Protein AF-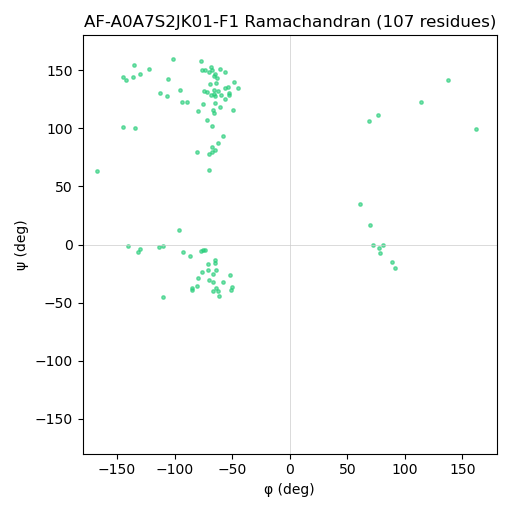A0A7S2JK01-F1 (afdb_monomer)

Secondary structure (DSSP, 8-state):
-------------------------PPPTT-EE-TTT--EE-TT-SB-TTT--BSTT-PBTTPPTT-EE-TTT--EE-TT-SB-TTT-PBPPGGGS-HHHHHHHHHS--

Structure (mmCIF, N/CA/C/O backbone):
data_AF-A0A7S2JK01-F1
#
_entry.id   AF-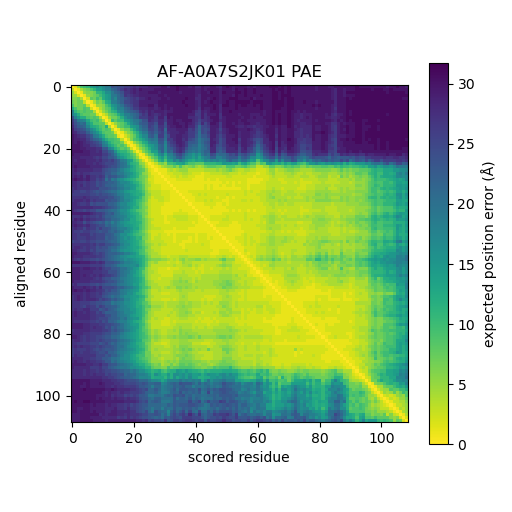A0A7S2JK01-F1
#
loop_
_atom_site.group_PDB
_atom_site.id
_atom_site.type_symbol
_atom_site.label_atom_id
_atom_site.label_alt_id
_atom_site.label_comp_id
_atom_site.label_asym_id
_atom_site.label_entity_id
_atom_site.label_seq_id
_atom_site.pdbx_PDB_ins_code
_atom_site.Cartn_x
_atom_site.Cartn_y
_atom_site.Cartn_z
_atom_site.occupancy
_atom_site.B_iso_or_equiv
_atom_site.auth_seq_id
_atom_site.auth_comp_id
_atom_site.auth_asym_id
_atom_site.auth_atom_id
_atom_site.pdbx_PDB_model_num
ATOM 1 N N . MET A 1 1 ? 57.513 -38.068 35.128 1.00 46.91 1 MET A N 1
ATOM 2 C CA . MET A 1 1 ? 57.025 -39.213 34.328 1.00 46.91 1 MET A CA 1
ATOM 3 C C . MET A 1 1 ? 55.520 -38.998 34.206 1.00 46.91 1 MET A C 1
ATOM 5 O O . MET A 1 1 ? 54.838 -39.140 35.204 1.00 46.91 1 MET A O 1
ATOM 9 N N . GLY A 1 2 ? 55.023 -38.282 33.190 1.00 46.00 2 GLY A N 1
ATOM 10 C CA . GLY A 1 2 ? 54.826 -38.785 31.819 1.00 46.00 2 GLY A CA 1
ATOM 11 C C . GLY A 1 2 ? 53.693 -39.817 31.871 1.00 46.00 2 GLY A C 1
ATOM 12 O O . GLY A 1 2 ? 53.896 -40.848 32.489 1.00 46.00 2 GLY A O 1
ATOM 13 N N . GLY A 1 3 ? 52.463 -39.585 31.414 1.00 47.34 3 GLY A N 1
ATOM 14 C CA . GLY A 1 3 ? 52.014 -38.964 30.168 1.00 47.34 3 GLY A CA 1
ATOM 15 C C . GLY A 1 3 ? 51.296 -40.055 29.352 1.00 47.34 3 GLY A C 1
ATOM 16 O O . GLY A 1 3 ? 51.896 -41.093 29.102 1.00 47.34 3 GLY A O 1
ATOM 17 N N . GLY A 1 4 ? 50.029 -39.840 28.975 1.00 49.31 4 GLY A N 1
ATOM 18 C CA . GLY A 1 4 ? 49.187 -40.764 28.181 1.00 49.31 4 GLY A CA 1
ATOM 19 C C . GLY A 1 4 ? 47.761 -40.839 28.752 1.00 49.31 4 GLY A C 1
ATOM 20 O O . GLY A 1 4 ? 47.609 -40.771 29.963 1.00 49.31 4 GLY A O 1
ATOM 21 N N . MET A 1 5 ? 46.656 -40.912 28.007 1.00 54.12 5 MET A N 1
ATOM 22 C CA . MET A 1 5 ? 46.349 -41.124 26.584 1.00 54.12 5 MET A CA 1
ATOM 23 C C . MET A 1 5 ? 45.102 -40.252 26.261 1.00 54.12 5 MET A C 1
ATOM 25 O O . MET A 1 5 ? 44.308 -39.982 27.153 1.00 54.12 5 MET A O 1
ATOM 29 N N . GLY A 1 6 ? 44.933 -39.632 25.089 1.00 49.78 6 GLY A N 1
ATOM 30 C CA . GLY A 1 6 ? 44.459 -40.279 23.860 1.00 49.78 6 GLY A CA 1
ATOM 31 C C . GLY A 1 6 ? 42.937 -40.517 23.885 1.00 49.78 6 GLY A C 1
ATOM 32 O O . GLY A 1 6 ? 42.478 -41.367 24.636 1.00 49.78 6 GLY A O 1
ATOM 33 N N . GLY A 1 7 ? 42.161 -39.816 23.047 1.00 50.38 7 GLY A N 1
ATOM 34 C CA . GLY A 1 7 ? 40.743 -40.144 22.828 1.00 50.38 7 GLY A CA 1
ATOM 35 C C . GLY A 1 7 ? 39.925 -39.013 22.207 1.00 50.38 7 GLY A C 1
ATOM 36 O O . GLY A 1 7 ? 39.507 -38.094 22.901 1.00 50.38 7 GLY A O 1
ATOM 37 N N . GLY A 1 8 ? 39.705 -39.078 20.892 1.00 51.06 8 GLY A N 1
ATOM 38 C CA . GLY A 1 8 ? 38.855 -38.139 20.166 1.00 51.06 8 GLY A CA 1
ATOM 39 C C . GLY A 1 8 ? 37.363 -38.349 20.428 1.00 51.06 8 GLY A C 1
ATOM 40 O O . GLY A 1 8 ? 36.901 -39.472 20.606 1.00 51.06 8 GLY A O 1
ATOM 41 N N . ALA A 1 9 ? 36.608 -37.256 20.353 1.00 58.75 9 ALA A N 1
ATOM 42 C CA . ALA A 1 9 ? 35.171 -37.279 20.135 1.00 58.75 9 ALA A CA 1
ATOM 43 C C . ALA A 1 9 ? 34.831 -36.236 19.066 1.00 58.75 9 ALA A C 1
ATOM 45 O O . ALA A 1 9 ? 34.756 -35.036 19.324 1.00 58.75 9 ALA A O 1
ATOM 46 N N . ASN A 1 10 ? 34.643 -36.725 17.840 1.00 53.44 10 ASN A N 1
ATOM 47 C CA . ASN A 1 10 ? 33.834 -36.041 16.845 1.00 53.44 10 ASN A CA 1
ATOM 48 C C . ASN A 1 10 ? 32.393 -36.053 17.371 1.00 53.44 10 ASN A C 1
ATOM 50 O O . ASN A 1 10 ? 31.801 -37.121 17.506 1.00 53.44 10 ASN A O 1
ATOM 54 N N . GLY A 1 11 ? 31.854 -34.883 17.706 1.00 47.19 11 GLY A N 1
ATOM 55 C CA . GLY A 1 11 ? 30.506 -34.732 18.246 1.00 47.19 11 GLY A CA 1
ATOM 56 C C . GLY A 1 11 ? 29.877 -33.439 17.750 1.00 47.19 11 GLY A C 1
ATOM 57 O O . GLY A 1 11 ? 30.195 -32.355 18.222 1.00 47.19 11 GLY A O 1
ATOM 58 N N . CYS A 1 12 ? 29.011 -33.584 16.755 1.00 52.31 12 CYS A N 1
ATOM 59 C CA . CYS A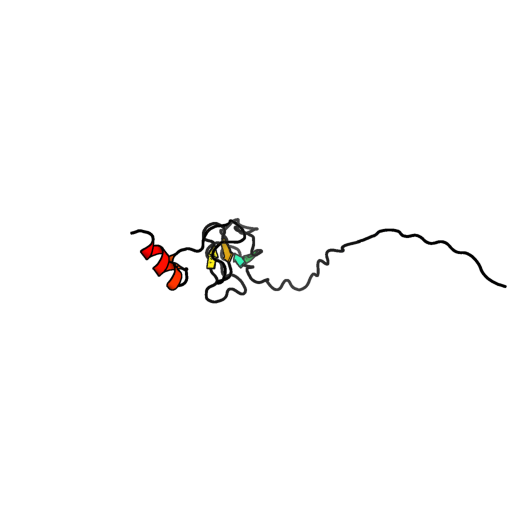 1 12 ? 28.138 -32.579 16.167 1.00 52.31 12 CYS A CA 1
ATOM 60 C C . CYS A 1 12 ? 27.402 -31.708 17.202 1.00 52.31 12 CYS A C 1
ATOM 62 O O . CYS A 1 12 ? 26.781 -32.21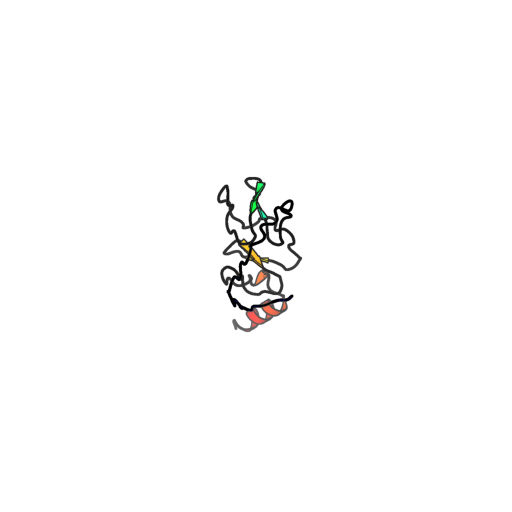2 18.134 1.00 52.31 12 CYS A O 1
ATOM 64 N N . GLY A 1 13 ? 27.391 -30.395 16.965 1.00 43.69 13 GLY A N 1
ATOM 65 C CA . GLY A 1 13 ? 26.617 -29.438 17.748 1.00 43.69 13 GLY A CA 1
ATOM 66 C C . GLY A 1 13 ? 26.549 -28.078 17.067 1.00 43.69 13 GLY A C 1
ATOM 67 O O . GLY A 1 13 ? 27.059 -27.093 17.587 1.00 43.69 13 GLY A O 1
ATOM 68 N N . MET A 1 14 ? 25.938 -28.021 15.880 1.00 57.28 14 MET A N 1
ATOM 69 C CA . MET A 1 14 ? 25.537 -26.766 15.237 1.00 57.28 14 MET A CA 1
ATOM 70 C C . MET A 1 14 ? 24.417 -26.115 16.063 1.00 57.28 14 MET A C 1
ATOM 72 O O . MET A 1 14 ? 23.235 -26.231 15.753 1.00 57.28 14 MET A O 1
ATOM 76 N N . GLY A 1 15 ? 24.788 -25.446 17.152 1.00 47.81 15 GLY A N 1
ATOM 77 C CA . GLY A 1 15 ? 23.897 -24.593 17.929 1.00 47.81 15 GLY A CA 1
ATOM 78 C C . GLY A 1 15 ? 23.767 -23.231 17.260 1.00 47.81 15 GLY A C 1
ATOM 79 O O . GLY A 1 15 ? 24.424 -22.277 17.664 1.00 47.81 15 GLY A O 1
ATOM 80 N N . GLY A 1 16 ? 22.933 -23.145 16.221 1.00 54.84 16 GLY A N 1
ATOM 81 C CA . GLY A 1 16 ? 22.509 -21.888 15.607 1.00 54.84 16 GLY A CA 1
ATOM 82 C C . GLY A 1 16 ? 21.682 -21.057 16.588 1.00 54.84 16 GLY A C 1
ATOM 83 O O . GLY A 1 16 ? 20.452 -21.073 16.555 1.00 54.84 16 GLY A O 1
ATOM 84 N N . GLY A 1 17 ? 22.363 -20.339 17.478 1.00 47.97 17 GLY A N 1
ATOM 85 C CA . GLY A 1 17 ? 21.763 -19.344 18.351 1.00 47.97 17 GLY A CA 1
ATOM 86 C C . GLY A 1 17 ? 21.273 -18.168 17.518 1.00 47.97 17 GLY A C 1
ATOM 87 O O . GLY A 1 17 ? 22.056 -17.324 17.088 1.00 47.97 17 GLY A O 1
ATOM 88 N N . ARG A 1 18 ? 19.961 -18.123 17.279 1.00 56.84 18 ARG A N 1
ATOM 89 C CA . ARG A 1 18 ? 19.241 -16.956 16.766 1.00 56.84 18 ARG A CA 1
ATOM 90 C C . ARG A 1 18 ? 19.465 -15.801 17.742 1.00 56.84 18 ARG A C 1
ATOM 92 O O . ARG A 1 18 ? 18.752 -15.687 18.734 1.00 56.84 18 ARG A O 1
ATOM 99 N N . GLY A 1 19 ? 20.483 -14.987 17.475 1.00 46.28 19 GLY A 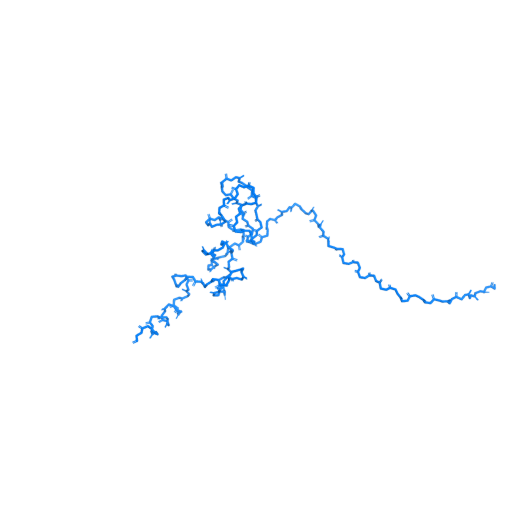N 1
ATOM 100 C CA . GLY A 1 19 ? 20.783 -13.771 18.219 1.00 46.28 19 GLY A CA 1
ATOM 101 C C . GLY A 1 19 ? 19.633 -12.779 18.091 1.00 46.28 19 GLY A C 1
ATOM 102 O O . GLY A 1 19 ? 19.615 -11.945 17.189 1.00 46.28 19 GLY A O 1
ATOM 103 N N . GLY A 1 20 ? 18.653 -12.893 18.986 1.00 54.09 20 GLY A N 1
ATOM 104 C CA . GLY A 1 20 ? 17.677 -11.854 19.280 1.00 54.09 20 GLY A CA 1
ATOM 105 C C . GLY A 1 20 ? 18.386 -10.720 20.005 1.00 54.09 20 GLY A C 1
ATOM 106 O O . GLY A 1 20 ? 18.338 -10.632 21.226 1.00 54.09 20 GLY A O 1
ATOM 107 N N . GLY A 1 21 ? 19.111 -9.900 19.246 1.00 46.00 21 GLY A N 1
ATOM 108 C CA . GLY A 1 21 ? 19.689 -8.664 19.746 1.00 46.00 21 GLY A CA 1
ATOM 109 C C . GLY A 1 21 ? 18.581 -7.646 19.978 1.00 46.00 21 GLY A C 1
ATOM 110 O O . GLY A 1 21 ? 18.025 -7.099 19.026 1.00 46.00 21 GLY A O 1
ATOM 111 N N . SER A 1 22 ? 18.275 -7.402 21.246 1.00 52.69 22 SER A N 1
ATOM 112 C CA . SER A 1 22 ? 17.475 -6.283 21.744 1.00 52.69 22 SER A CA 1
ATOM 113 C C . SER A 1 22 ? 18.258 -4.973 21.586 1.00 52.69 22 SER A C 1
ATOM 115 O O . SER A 1 22 ? 18.657 -4.345 22.562 1.00 52.69 22 SER A O 1
ATOM 117 N N . SER A 1 23 ? 18.549 -4.575 20.349 1.00 53.59 23 SER A N 1
ATOM 118 C CA . SER A 1 23 ? 18.833 -3.169 20.053 1.00 53.59 23 SER A CA 1
ATOM 119 C C . SER A 1 23 ? 17.530 -2.382 20.240 1.00 53.59 23 SER A C 1
ATOM 121 O O . SER A 1 23 ? 16.462 -2.973 20.042 1.00 53.59 23 SER A O 1
ATOM 123 N N . PRO A 1 24 ? 17.561 -1.078 20.581 1.00 49.09 24 PRO A N 1
ATOM 124 C CA . PRO A 1 24 ? 16.391 -0.225 20.388 1.00 49.09 24 PRO A CA 1
ATOM 125 C C . PRO A 1 24 ? 15.929 -0.480 18.955 1.00 49.09 24 PRO A C 1
ATOM 127 O O . PRO A 1 24 ? 16.742 -0.341 18.042 1.00 49.09 24 PRO A O 1
ATOM 130 N N . GLN A 1 25 ? 14.727 -1.030 18.773 1.00 58.91 25 GLN A N 1
ATOM 131 C CA . GLN A 1 25 ? 14.287 -1.544 17.477 1.00 58.91 25 GLN A CA 1
ATOM 132 C C . GLN A 1 25 ? 14.110 -0.379 16.501 1.00 58.91 25 GLN A C 1
ATOM 134 O O . GLN A 1 25 ? 13.013 0.143 16.321 1.00 58.91 25 GLN A O 1
ATOM 139 N N . GLU A 1 26 ? 15.214 0.030 15.884 1.00 75.12 26 GLU A N 1
ATOM 140 C CA . GLU A 1 26 ? 15.235 0.873 14.705 1.00 75.12 26 GLU A CA 1
ATOM 141 C C . GLU A 1 26 ? 14.393 0.155 13.647 1.00 75.12 26 GLU A C 1
ATOM 143 O O . GLU A 1 26 ? 14.592 -1.035 13.366 1.00 75.12 26 GLU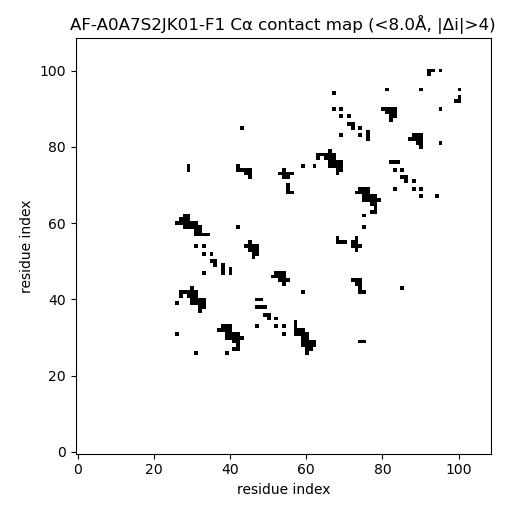 A O 1
ATOM 148 N N . SER A 1 27 ? 13.397 0.854 13.111 1.00 85.81 27 SER A N 1
ATOM 149 C CA . SER A 1 27 ? 12.498 0.270 12.118 1.00 85.81 27 SER A CA 1
ATOM 150 C C . SER A 1 27 ? 13.293 -0.126 10.873 1.00 85.81 27 SER A C 1
A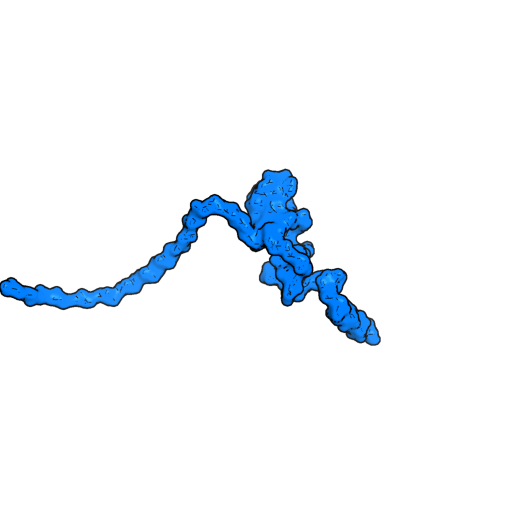TOM 152 O O . SER A 1 27 ? 14.095 0.656 10.358 1.00 85.81 27 SER A O 1
ATOM 154 N N . ARG A 1 28 ? 13.084 -1.347 10.375 1.00 87.81 28 ARG A N 1
ATOM 155 C CA . ARG A 1 28 ? 13.742 -1.825 9.154 1.00 87.81 28 ARG A CA 1
ATOM 156 C C . ARG A 1 28 ? 13.068 -1.221 7.921 1.00 87.81 28 ARG A C 1
ATOM 158 O O . ARG A 1 28 ? 11.890 -0.867 7.971 1.00 87.81 28 ARG A O 1
ATOM 165 N N . PRO A 1 29 ? 13.762 -1.153 6.772 1.00 88.25 29 PRO A N 1
ATOM 166 C CA . PRO A 1 29 ? 13.127 -0.758 5.523 1.00 88.25 29 PRO A CA 1
ATOM 167 C C . PRO A 1 29 ? 11.867 -1.589 5.222 1.00 88.25 29 PRO A C 1
ATOM 169 O O . PRO A 1 29 ? 11.880 -2.823 5.245 1.00 88.25 29 PRO A O 1
ATOM 172 N N . GLY A 1 30 ? 10.769 -0.899 4.937 1.00 90.62 30 GLY A N 1
ATOM 173 C CA . GLY A 1 30 ? 9.446 -1.466 4.693 1.00 90.62 30 GLY A CA 1
ATOM 174 C C . GLY A 1 30 ? 8.577 -1.649 5.939 1.00 90.62 30 GLY A C 1
ATOM 175 O O . GLY A 1 30 ? 7.364 -1.819 5.766 1.00 90.62 30 GLY A O 1
ATOM 176 N N . ASP A 1 31 ? 9.142 -1.583 7.152 1.00 94.31 31 ASP A N 1
ATOM 177 C CA . ASP A 1 31 ? 8.345 -1.522 8.379 1.00 94.31 31 ASP A CA 1
ATOM 178 C C . ASP A 1 31 ? 7.470 -0.265 8.327 1.00 94.31 31 ASP A C 1
ATOM 180 O O . ASP A 1 31 ? 7.795 0.728 7.663 1.00 94.31 31 ASP A O 1
ATOM 184 N N . TRP A 1 32 ? 6.316 -0.323 8.977 1.00 93.50 32 TRP A N 1
ATOM 185 C CA . TRP A 1 32 ? 5.307 0.722 8.860 1.00 93.50 32 TRP A CA 1
ATOM 186 C C . TRP A 1 32 ? 4.610 0.991 10.178 1.00 93.50 32 TRP A C 1
ATOM 188 O O . TRP A 1 32 ? 4.278 0.077 10.936 1.00 93.50 32 TRP A O 1
ATOM 198 N N . THR A 1 33 ? 4.338 2.265 10.423 1.00 94.38 33 THR A N 1
ATOM 199 C CA . THR A 1 33 ? 3.592 2.710 11.597 1.00 94.38 33 THR A CA 1
ATOM 200 C C . THR A 1 33 ? 2.125 2.821 11.239 1.00 94.38 33 THR A C 1
ATOM 202 O O . THR A 1 33 ? 1.766 3.563 10.331 1.00 94.38 33 THR A O 1
ATOM 205 N N . CYS A 1 34 ? 1.275 2.101 11.966 1.00 93.94 34 CYS A N 1
ATOM 206 C CA . CYS A 1 34 ? -0.165 2.155 11.778 1.00 93.94 34 CYS A CA 1
ATOM 207 C C . CYS A 1 34 ? -0.714 3.534 12.168 1.00 93.94 34 CYS A C 1
ATOM 209 O O . CYS A 1 34 ? -0.715 3.878 13.347 1.00 93.94 34 CYS A O 1
ATOM 211 N N . SER A 1 35 ? -1.264 4.289 11.220 1.00 93.81 35 SER A N 1
ATOM 212 C CA . SER A 1 35 ? -1.851 5.614 11.469 1.00 93.81 35 SER A CA 1
ATOM 213 C C . SER A 1 35 ? -3.073 5.575 12.392 1.00 93.81 35 SER A C 1
ATOM 215 O O . SER A 1 35 ? -3.401 6.580 13.008 1.00 93.81 35 SER A O 1
ATOM 217 N N . SER A 1 36 ? -3.749 4.425 12.511 1.00 94.44 36 SER A N 1
ATOM 218 C CA . SER A 1 36 ? -4.937 4.283 13.363 1.00 94.44 36 SER A CA 1
ATOM 219 C C . SER A 1 36 ? -4.615 4.098 14.847 1.00 94.44 36 SER A C 1
ATOM 221 O O . SER A 1 36 ? -5.444 4.431 15.683 1.00 94.44 36 SER A O 1
ATOM 223 N N . CYS A 1 37 ? -3.461 3.515 15.193 1.00 95.12 37 CYS A N 1
ATOM 224 C CA . CYS A 1 37 ? -3.136 3.186 16.592 1.00 95.12 37 CYS A CA 1
ATOM 225 C C . CYS A 1 37 ? -1.677 3.444 17.002 1.00 95.12 37 CYS A C 1
ATOM 227 O O . CYS A 1 37 ? -1.312 3.179 18.142 1.00 95.12 37 CYS A O 1
ATOM 229 N N . GLY A 1 38 ? -0.824 3.907 16.087 1.00 92.75 38 GLY A N 1
ATOM 230 C CA . GLY A 1 38 ? 0.586 4.224 16.335 1.00 92.75 38 GLY A CA 1
ATOM 231 C C . GLY A 1 38 ? 1.531 3.022 16.404 1.00 92.75 38 GLY A C 1
ATOM 232 O O . GLY A 1 38 ? 2.738 3.203 16.533 1.00 92.75 38 GLY A O 1
ATOM 233 N N . LYS A 1 39 ? 1.031 1.784 16.302 1.00 94.56 39 LYS A N 1
ATOM 234 C CA . LYS A 1 39 ? 1.887 0.593 16.386 1.00 94.56 39 LYS A CA 1
ATOM 235 C C . LYS A 1 39 ? 2.766 0.421 15.148 1.00 94.56 39 LYS A C 1
ATOM 237 O O . LYS A 1 39 ? 2.252 0.397 14.029 1.00 94.56 39 LYS A O 1
ATOM 242 N N . VAL A 1 40 ? 4.060 0.185 15.363 1.00 93.69 40 VAL A N 1
ATOM 243 C CA . VAL A 1 40 ? 4.992 -0.264 14.319 1.00 93.69 40 VAL A CA 1
ATOM 244 C C . VAL A 1 40 ? 4.749 -1.742 13.996 1.00 93.69 40 VAL A C 1
ATOM 246 O O . VAL A 1 40 ? 4.626 -2.591 14.889 1.00 93.69 40 VAL A O 1
ATOM 249 N N . ASN A 1 41 ? 4.651 -2.043 12.706 1.00 93.81 41 ASN A N 1
ATOM 250 C CA . ASN A 1 41 ? 4.425 -3.368 12.145 1.00 93.81 41 ASN A CA 1
ATOM 251 C C . ASN A 1 41 ? 5.553 -3.736 11.178 1.00 93.81 41 ASN A C 1
ATOM 253 O O . ASN A 1 41 ? 6.129 -2.867 10.523 1.00 93.81 41 ASN A O 1
ATOM 257 N N . PHE A 1 42 ? 5.821 -5.038 11.064 1.00 92.69 42 PHE A N 1
ATOM 258 C CA . PHE A 1 42 ? 6.818 -5.561 10.136 1.00 92.69 42 PHE A CA 1
ATOM 259 C C . PHE A 1 42 ? 6.391 -5.373 8.677 1.00 92.69 42 PHE A C 1
ATOM 261 O O . PHE A 1 42 ? 5.195 -5.415 8.368 1.00 92.69 42 PHE A O 1
ATOM 268 N N . SER A 1 43 ? 7.357 -5.226 7.767 1.00 89.31 43 SER A N 1
ATOM 269 C CA . SER A 1 43 ? 7.093 -4.980 6.339 1.00 89.31 43 SER A CA 1
ATOM 270 C C . SER A 1 43 ? 6.111 -5.974 5.713 1.00 89.31 43 SER A C 1
ATOM 272 O O . SER A 1 43 ? 5.225 -5.570 4.962 1.00 89.31 43 SER A O 1
ATOM 274 N N . ASN A 1 44 ? 6.217 -7.252 6.094 1.00 87.62 44 ASN A N 1
ATOM 275 C CA . ASN A 1 44 ? 5.398 -8.348 5.576 1.00 87.62 44 ASN A CA 1
ATOM 276 C C . ASN A 1 44 ? 3.972 -8.412 6.156 1.00 87.62 44 ASN A C 1
ATOM 278 O O . ASN A 1 44 ? 3.176 -9.246 5.724 1.00 87.62 44 ASN A O 1
ATOM 282 N N . HIS A 1 45 ? 3.633 -7.573 7.137 1.00 91.50 45 HIS A N 1
ATOM 283 C CA . HIS A 1 45 ? 2.286 -7.521 7.688 1.00 91.50 45 HIS A CA 1
ATOM 284 C C . HIS A 1 45 ? 1.370 -6.704 6.772 1.00 91.50 45 HIS A C 1
ATOM 286 O O . HIS A 1 45 ? 1.510 -5.486 6.653 1.00 91.50 45 HIS A O 1
ATOM 292 N N . ALA A 1 46 ? 0.378 -7.375 6.184 1.00 91.31 46 ALA A N 1
ATOM 293 C CA . ALA A 1 46 ? -0.679 -6.734 5.399 1.00 91.31 46 ALA A CA 1
ATOM 294 C C . ALA A 1 46 ? -1.676 -5.936 6.260 1.00 91.31 46 ALA A C 1
ATOM 296 O O . ALA A 1 46 ? -2.373 -5.054 5.760 1.00 91.31 46 ALA A O 1
ATOM 297 N N . LYS A 1 47 ? -1.773 -6.264 7.553 1.00 94.00 47 LYS A N 1
ATOM 298 C CA . LYS A 1 47 ? -2.692 -5.658 8.524 1.00 94.00 47 LYS A CA 1
ATOM 299 C C . LYS A 1 47 ? -1.964 -5.363 9.828 1.00 94.00 47 LYS A C 1
ATOM 301 O O . LYS A 1 47 ? -0.985 -6.029 10.164 1.00 94.00 47 LYS A O 1
ATOM 306 N N . CYS A 1 48 ? -2.459 -4.389 10.580 1.00 95.44 48 CYS A N 1
ATOM 307 C CA . CYS A 1 48 ? -1.886 -4.010 11.858 1.00 95.44 48 CYS A CA 1
ATOM 308 C C . CYS A 1 48 ? -2.061 -5.155 12.855 1.00 95.44 48 CYS A C 1
ATOM 310 O O . CYS A 1 48 ? -3.169 -5.639 13.070 1.00 95.44 48 CYS A O 1
ATOM 312 N N . SER A 1 49 ? -0.969 -5.538 13.509 1.00 95.44 49 SER A N 1
ATOM 313 C CA . SER A 1 49 ? -0.938 -6.598 14.523 1.00 95.44 49 SER A CA 1
ATOM 314 C C . SER A 1 49 ? -1.741 -6.283 15.789 1.00 95.44 49 SER A C 1
ATOM 316 O O . SER A 1 49 ? -1.974 -7.186 16.581 1.00 95.44 49 SER A O 1
ATOM 318 N N . GLN A 1 50 ? -2.154 -5.027 15.990 1.00 95.44 50 GLN A N 1
ATOM 319 C CA . GLN A 1 50 ? -2.908 -4.609 17.175 1.00 95.44 50 GLN A CA 1
ATOM 320 C C . GLN A 1 50 ? -4.364 -4.258 16.882 1.00 95.44 50 GLN A C 1
ATOM 322 O O . GLN A 1 50 ? -5.238 -4.699 17.613 1.00 95.44 50 GLN A O 1
ATOM 327 N N . CYS A 1 51 ? -4.646 -3.489 15.827 1.00 96.38 51 CYS A N 1
ATOM 328 C CA . CYS A 1 51 ? -6.016 -3.061 15.517 1.00 96.38 51 CYS A CA 1
ATOM 329 C C . CYS A 1 51 ? -6.584 -3.648 14.216 1.00 96.38 51 CYS A C 1
ATOM 331 O O . CYS A 1 51 ? -7.713 -3.339 13.854 1.00 96.38 51 CYS A O 1
ATOM 333 N N . GLY A 1 52 ? -5.811 -4.443 13.469 1.00 94.50 52 GLY A N 1
ATOM 334 C CA . GLY A 1 52 ? -6.259 -5.044 12.208 1.00 94.50 52 GLY A CA 1
ATOM 335 C C . GLY A 1 52 ? -6.398 -4.076 11.026 1.00 94.50 52 GLY A C 1
ATOM 336 O O . GLY A 1 52 ? -6.722 -4.527 9.928 1.00 94.50 52 GLY A O 1
ATOM 337 N N . ALA A 1 53 ? -6.124 -2.778 11.215 1.00 93.69 53 ALA A N 1
ATOM 338 C CA . ALA A 1 53 ? -6.159 -1.778 10.148 1.00 93.69 53 ALA A CA 1
ATOM 339 C C . ALA A 1 53 ? -5.242 -2.159 8.976 1.00 93.69 53 ALA A C 1
ATOM 341 O O . ALA A 1 53 ? -4.202 -2.792 9.166 1.00 93.69 53 ALA A O 1
ATOM 342 N N . SER A 1 54 ? -5.625 -1.766 7.763 1.00 91.56 54 SER A N 1
ATOM 343 C CA . SER A 1 54 ? -4.877 -2.105 6.554 1.00 91.56 54 SER A CA 1
ATOM 344 C C . SER A 1 54 ? -3.480 -1.477 6.547 1.00 91.56 54 SER A C 1
ATOM 346 O O . SER A 1 54 ? -3.311 -0.311 6.897 1.00 91.56 54 SER A O 1
ATOM 348 N N . GLY A 1 55 ? -2.488 -2.250 6.101 1.00 88.31 55 GLY A N 1
ATOM 349 C CA . GLY A 1 55 ? -1.144 -1.765 5.784 1.00 88.31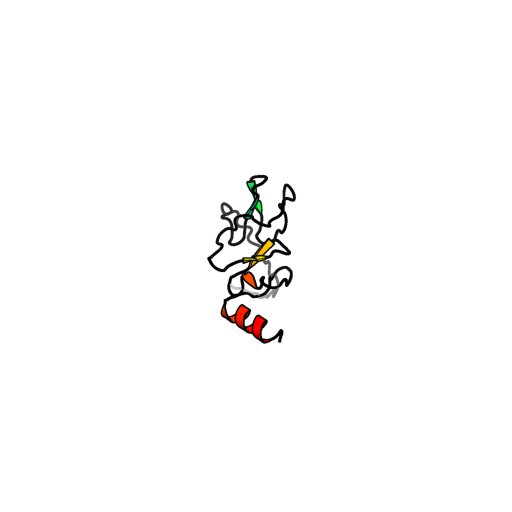 55 GLY A CA 1
ATOM 350 C C . GLY A 1 55 ? -1.076 -0.985 4.465 1.00 88.31 55 GLY A C 1
ATOM 351 O O . GLY A 1 55 ? -0.009 -0.476 4.109 1.00 88.31 55 GLY A O 1
ATOM 352 N N . LEU A 1 56 ? -2.190 -0.913 3.725 1.00 87.06 56 LEU A N 1
ATOM 353 C CA . LEU A 1 56 ? -2.338 -0.070 2.543 1.00 87.06 56 LEU A CA 1
ATOM 354 C C . LEU A 1 56 ? -2.358 1.404 2.960 1.00 87.06 56 LEU A C 1
ATOM 356 O O . LEU A 1 56 ? -3.015 1.772 3.932 1.00 87.06 56 LEU A O 1
ATOM 360 N N . ASN A 1 57 ? -1.660 2.242 2.191 1.00 82.19 57 ASN A N 1
ATOM 361 C CA . ASN A 1 57 ? -1.579 3.688 2.420 1.00 82.19 57 ASN A CA 1
ATOM 362 C C . ASN A 1 57 ? -0.967 4.075 3.783 1.00 82.19 57 ASN A C 1
ATOM 364 O O . ASN A 1 57 ? -1.377 5.032 4.430 1.00 82.19 57 ASN A O 1
ATOM 368 N N . GLN A 1 58 ? -0.001 3.280 4.241 1.00 89.12 58 GLN A N 1
ATOM 369 C CA . GLN A 1 58 ? 0.783 3.545 5.444 1.00 89.12 58 GLN A CA 1
ATOM 370 C C . GLN A 1 58 ? 2.184 3.989 5.037 1.00 89.12 58 GLN A C 1
ATOM 372 O O . GLN A 1 58 ? 2.753 3.445 4.087 1.00 89.12 58 GLN A O 1
ATOM 377 N N . THR A 1 59 ? 2.757 4.944 5.767 1.00 87.00 59 THR A N 1
ATOM 378 C CA . THR A 1 59 ? 4.134 5.384 5.532 1.00 87.00 59 THR A CA 1
ATOM 379 C C . THR A 1 59 ? 5.097 4.238 5.826 1.00 87.00 59 THR A C 1
ATOM 381 O O . THR A 1 59 ? 5.128 3.704 6.939 1.00 87.00 59 THR A O 1
ATOM 384 N N . ARG A 1 60 ? 5.881 3.859 4.815 1.00 91.00 60 ARG A N 1
ATOM 385 C CA . ARG A 1 60 ? 6.894 2.807 4.906 1.00 91.00 60 ARG A CA 1
ATOM 386 C C . ARG A 1 60 ? 8.254 3.425 5.190 1.00 91.00 60 ARG A C 1
ATOM 388 O O . ARG A 1 60 ? 8.675 4.365 4.516 1.00 91.00 60 ARG A O 1
ATOM 395 N N . VAL A 1 61 ? 8.967 2.865 6.156 1.00 91.56 61 VAL A N 1
ATOM 396 C CA . VAL A 1 61 ? 10.336 3.279 6.464 1.00 91.56 61 VAL A CA 1
ATOM 397 C C . VAL A 1 61 ? 11.246 2.939 5.283 1.00 91.56 61 VAL A C 1
ATOM 399 O O . VAL A 1 61 ? 11.184 1.840 4.737 1.00 91.56 61 VAL A O 1
ATOM 402 N N . GLY A 1 62 ? 12.088 3.883 4.860 1.00 89.62 62 GLY A N 1
ATOM 403 C CA . GLY A 1 62 ? 13.073 3.659 3.797 1.00 89.62 62 GLY A CA 1
ATOM 404 C C . GLY A 1 62 ? 12.506 3.475 2.381 1.00 89.62 62 GLY A C 1
ATOM 405 O O . GLY A 1 62 ? 13.240 2.991 1.520 1.00 89.62 62 GLY A O 1
ATOM 406 N N . GLN A 1 63 ? 11.245 3.846 2.126 1.00 90.25 63 GLN A N 1
ATOM 407 C CA . GLN A 1 63 ? 10.679 3.870 0.773 1.00 90.25 63 GLN A CA 1
ATOM 408 C C . GLN A 1 63 ? 11.398 4.911 -0.096 1.00 90.25 63 GLN A C 1
ATOM 410 O O . GLN A 1 63 ? 11.519 6.076 0.287 1.00 90.25 63 GLN A O 1
ATOM 415 N N . ARG A 1 64 ? 11.866 4.494 -1.275 1.00 90.31 64 ARG A N 1
ATOM 416 C CA . ARG A 1 64 ? 12.550 5.363 -2.242 1.00 90.31 64 ARG A CA 1
ATOM 417 C C . ARG A 1 64 ? 11.609 5.777 -3.377 1.00 90.31 64 ARG A C 1
ATOM 419 O O . ARG A 1 64 ? 10.620 5.087 -3.637 1.00 90.31 64 ARG A O 1
ATOM 426 N N . PRO A 1 65 ? 11.915 6.868 -4.103 1.00 88.88 65 PRO A N 1
ATOM 427 C CA . PRO A 1 65 ? 11.212 7.190 -5.340 1.00 88.88 65 PRO A CA 1
ATOM 428 C C . PRO A 1 65 ? 11.210 5.995 -6.305 1.00 88.88 65 PRO A C 1
ATOM 430 O O . PRO A 1 65 ? 12.248 5.382 -6.547 1.00 88.88 65 PRO A O 1
ATOM 433 N N . GLY A 1 66 ? 10.034 5.657 -6.835 1.00 88.81 66 GLY A N 1
ATOM 434 C CA . GLY A 1 66 ? 9.828 4.520 -7.738 1.00 88.81 66 GLY A CA 1
ATOM 435 C C . GLY A 1 66 ? 9.454 3.202 -7.051 1.00 88.81 66 GLY A C 1
ATOM 436 O O . GLY A 1 66 ? 8.865 2.336 -7.710 1.00 88.81 66 GLY A O 1
ATOM 437 N N . ASP A 1 67 ? 9.740 3.049 -5.752 1.00 91.62 67 ASP A N 1
ATOM 438 C CA . ASP A 1 67 ? 9.201 1.943 -4.961 1.00 91.62 67 ASP A CA 1
ATOM 439 C C . ASP A 1 67 ? 7.680 2.092 -4.852 1.00 91.62 67 ASP A C 1
ATOM 441 O O . ASP A 1 67 ? 7.142 3.200 -4.759 1.00 91.62 67 ASP A O 1
ATOM 445 N N . TRP A 1 68 ? 6.973 0.968 -4.851 1.00 90.94 68 TRP A N 1
ATOM 446 C CA . TRP A 1 68 ? 5.519 0.939 -4.935 1.00 90.94 68 TRP A CA 1
ATOM 447 C C . TRP A 1 68 ? 4.917 0.053 -3.851 1.00 90.94 68 TRP A C 1
ATOM 449 O O . TRP A 1 68 ? 5.485 -0.963 -3.457 1.00 90.94 68 TRP A O 1
ATOM 459 N N . ILE A 1 69 ? 3.738 0.438 -3.364 1.00 90.69 69 ILE A N 1
ATOM 460 C CA . ILE A 1 69 ? 2.980 -0.360 -2.400 1.00 90.69 69 ILE A CA 1
ATOM 461 C C . ILE A 1 69 ? 2.077 -1.312 -3.166 1.00 90.69 69 ILE A C 1
ATOM 463 O O . ILE A 1 69 ? 1.237 -0.882 -3.965 1.00 90.69 69 ILE A O 1
ATOM 467 N N . CYS A 1 70 ? 2.230 -2.607 -2.905 1.00 90.69 70 CYS A N 1
ATOM 468 C CA . CYS A 1 70 ? 1.380 -3.619 -3.502 1.00 90.69 70 CYS A CA 1
ATOM 469 C C . CYS A 1 70 ? -0.083 -3.390 -3.106 1.00 90.69 70 CYS A C 1
ATOM 471 O O . CYS A 1 70 ? -0.432 -3.480 -1.934 1.00 90.69 70 CYS A O 1
ATOM 473 N N . GLN A 1 71 ? -0.957 -3.148 -4.083 1.00 90.12 71 GLN A N 1
ATOM 474 C CA . GLN A 1 71 ? -2.379 -2.888 -3.829 1.00 90.12 71 GLN A CA 1
ATOM 475 C C . GLN A 1 71 ? -3.150 -4.135 -3.369 1.00 90.12 71 GLN A C 1
ATOM 477 O O . GLN A 1 71 ? -4.235 -4.016 -2.814 1.00 90.12 71 GLN A O 1
ATOM 482 N N . SER A 1 72 ? -2.589 -5.333 -3.569 1.00 89.81 72 SER A N 1
ATOM 483 C CA . SER A 1 72 ? -3.216 -6.587 -3.139 1.00 89.81 72 SER A CA 1
ATOM 484 C C . SER A 1 72 ? -2.923 -6.931 -1.675 1.00 89.81 72 SER A C 1
ATOM 486 O O . SER A 1 72 ? -3.814 -7.416 -0.982 1.00 89.81 72 SER A O 1
ATOM 488 N N . CYS A 1 73 ? -1.699 -6.692 -1.190 1.00 88.75 73 CYS A N 1
ATOM 489 C CA . CYS A 1 73 ? -1.285 -7.123 0.153 1.00 88.75 73 CYS A CA 1
ATOM 490 C C . CYS A 1 73 ? -0.602 -6.045 1.006 1.00 88.75 73 CYS A C 1
ATOM 492 O O . CYS A 1 73 ? -0.327 -6.287 2.176 1.00 88.75 73 CYS A O 1
ATOM 494 N N . GLY A 1 74 ? -0.312 -4.870 0.452 1.00 88.25 74 GLY A N 1
ATOM 495 C CA . GLY A 1 74 ? 0.306 -3.752 1.165 1.00 88.25 74 GLY A CA 1
ATOM 496 C C . GLY A 1 74 ? 1.821 -3.818 1.337 1.00 88.25 74 GLY A C 1
ATOM 497 O O . GLY A 1 74 ? 2.376 -2.885 1.903 1.00 88.25 74 GLY A O 1
ATOM 498 N N . ASP A 1 75 ? 2.511 -4.856 0.858 1.00 90.19 75 ASP A N 1
ATOM 499 C CA . ASP A 1 75 ? 3.979 -4.926 0.944 1.00 90.19 75 ASP A CA 1
ATOM 500 C C . ASP A 1 75 ? 4.650 -3.792 0.146 1.00 90.19 75 ASP A C 1
ATOM 502 O O . ASP A 1 75 ? 4.180 -3.422 -0.937 1.00 90.19 75 ASP A O 1
ATOM 506 N N . LEU A 1 76 ? 5.761 -3.262 0.669 1.00 91.31 76 LEU A N 1
ATOM 507 C CA . LEU A 1 76 ? 6.626 -2.345 -0.073 1.00 91.31 76 LEU A CA 1
ATOM 508 C C . LEU A 1 76 ? 7.443 -3.146 -1.086 1.00 91.31 76 LEU A C 1
ATOM 510 O O . LEU A 1 76 ? 8.236 -4.014 -0.718 1.00 91.31 76 LEU A O 1
ATOM 514 N N . VAL A 1 77 ? 7.295 -2.811 -2.359 1.00 92.19 77 VAL A N 1
ATOM 515 C CA . VAL A 1 77 ? 7.995 -3.465 -3.456 1.00 92.19 77 VAL A CA 1
ATOM 516 C C . VAL A 1 77 ? 8.977 -2.486 -4.091 1.00 92.19 77 VAL A C 1
ATOM 518 O O . VAL A 1 77 ? 8.622 -1.359 -4.433 1.00 92.19 77 VAL A O 1
ATOM 521 N N . PHE A 1 78 ? 10.226 -2.923 -4.257 1.00 92.12 78 PHE A N 1
ATOM 522 C CA . PHE A 1 78 ? 11.272 -2.080 -4.831 1.00 92.12 78 PHE A CA 1
ATOM 523 C C . PHE A 1 78 ? 10.989 -1.716 -6.291 1.00 92.12 78 PHE A C 1
ATOM 525 O O . PHE A 1 78 ? 10.459 -2.532 -7.049 1.00 92.12 78 PHE A O 1
ATOM 532 N N . ALA A 1 79 ? 11.407 -0.517 -6.697 1.00 90.94 79 ALA A N 1
ATOM 533 C CA . ALA A 1 79 ? 11.164 0.052 -8.024 1.00 90.94 79 ALA A CA 1
ATOM 534 C C . ALA A 1 79 ? 11.536 -0.882 -9.186 1.00 90.94 79 ALA A C 1
ATOM 536 O O . ALA A 1 79 ? 10.828 -0.934 -10.191 1.00 90.94 79 ALA A O 1
ATOM 537 N N . SER A 1 80 ? 12.617 -1.649 -9.011 1.00 90.31 80 SER A N 1
ATOM 538 C CA . SER A 1 80 ? 13.160 -2.603 -9.986 1.00 90.31 80 SER A CA 1
ATOM 539 C C . SER A 1 80 ? 12.344 -3.889 -10.143 1.00 90.31 80 SER A C 1
ATOM 541 O O . SER A 1 80 ? 12.691 -4.737 -10.964 1.00 90.31 80 SER A O 1
ATOM 543 N N . LYS A 1 81 ? 11.296 -4.087 -9.337 1.00 91.75 81 LYS A N 1
ATOM 544 C CA . LYS A 1 81 ? 10.468 -5.294 -9.358 1.00 91.75 81 LYS A CA 1
ATOM 545 C C . LYS A 1 81 ? 9.115 -5.006 -9.998 1.00 91.75 81 LYS A C 1
ATOM 547 O O . LYS A 1 81 ? 8.378 -4.124 -9.560 1.00 91.75 81 LYS A O 1
ATOM 552 N N . SER A 1 82 ? 8.771 -5.833 -10.980 1.00 92.25 82 SER A N 1
ATOM 553 C CA . SER A 1 82 ? 7.481 -5.803 -11.680 1.00 92.25 82 SER A CA 1
ATOM 554 C C . SER A 1 82 ? 6.392 -6.615 -10.978 1.00 92.25 82 SER A C 1
ATOM 556 O O . SER A 1 82 ? 5.228 -6.504 -11.341 1.00 92.25 82 SER A O 1
ATOM 558 N N . ASN A 1 83 ? 6.744 -7.413 -9.966 1.00 94.25 83 ASN A N 1
ATOM 559 C CA . ASN A 1 83 ? 5.815 -8.254 -9.216 1.00 94.25 83 ASN A CA 1
ATOM 560 C C . ASN A 1 83 ? 6.109 -8.163 -7.718 1.00 94.25 83 ASN A C 1
ATOM 562 O O . ASN A 1 83 ? 7.265 -8.080 -7.295 1.00 94.25 83 ASN A O 1
ATOM 566 N N . CYS A 1 84 ? 5.057 -8.207 -6.908 1.00 93.31 84 CYS A N 1
ATOM 567 C CA . CYS A 1 84 ? 5.167 -8.250 -5.460 1.00 93.31 84 CYS A CA 1
ATOM 568 C C . CYS A 1 84 ? 5.768 -9.586 -5.010 1.00 93.31 84 CYS A C 1
ATOM 570 O O . CYS A 1 84 ? 5.243 -10.645 -5.351 1.00 93.31 84 CYS A O 1
ATOM 572 N N . LYS A 1 85 ? 6.817 -9.557 -4.177 1.00 91.88 85 LYS A N 1
ATOM 573 C CA . LYS A 1 85 ? 7.446 -10.794 -3.674 1.00 91.88 85 LYS A CA 1
ATOM 574 C C . LYS A 1 85 ? 6.532 -11.597 -2.741 1.00 91.88 85 LYS A C 1
ATOM 576 O O . LYS A 1 85 ? 6.737 -12.791 -2.575 1.00 91.88 85 LYS A O 1
ATOM 581 N N . MET A 1 86 ? 5.581 -10.925 -2.088 1.00 88.00 86 MET A N 1
ATOM 582 C CA . MET A 1 86 ? 4.736 -11.527 -1.055 1.00 88.00 86 MET A CA 1
ATOM 583 C C . MET A 1 86 ? 3.515 -12.243 -1.634 1.00 88.00 86 MET A C 1
ATOM 585 O O . MET A 1 86 ? 3.118 -13.272 -1.105 1.00 88.00 86 MET A O 1
ATOM 589 N N . CYS A 1 87 ? 2.907 -11.700 -2.693 1.00 91.88 87 CYS A N 1
ATOM 590 C CA . CYS A 1 87 ? 1.662 -12.236 -3.264 1.00 91.88 87 CYS A CA 1
ATOM 591 C C . CYS A 1 87 ? 1.695 -12.448 -4.785 1.00 91.88 87 CYS A C 1
ATOM 593 O O . CYS A 1 87 ? 0.717 -12.924 -5.348 1.00 91.88 87 CYS A O 1
ATOM 595 N N . GLY A 1 88 ? 2.776 -12.068 -5.471 1.00 93.38 88 GLY A N 1
ATOM 596 C CA . GLY A 1 88 ? 2.909 -12.210 -6.925 1.00 93.38 88 GLY A CA 1
ATOM 597 C C . GLY A 1 88 ? 2.182 -11.150 -7.760 1.00 93.38 88 GLY A C 1
ATOM 598 O O . GLY A 1 88 ? 2.407 -11.090 -8.969 1.00 93.38 88 GLY A O 1
ATOM 599 N N . ALA A 1 89 ? 1.366 -10.284 -7.143 1.00 93.31 89 ALA A N 1
ATOM 600 C CA . ALA A 1 89 ? 0.621 -9.243 -7.851 1.00 93.31 89 ALA A CA 1
ATOM 601 C C . ALA A 1 89 ? 1.540 -8.371 -8.719 1.00 93.31 89 ALA A C 1
ATOM 603 O O . ALA A 1 89 ? 2.614 -7.956 -8.275 1.00 93.31 89 ALA A O 1
ATOM 604 N N . ALA A 1 90 ? 1.116 -8.099 -9.952 1.00 93.44 90 ALA A N 1
ATOM 605 C CA . ALA A 1 90 ? 1.865 -7.267 -10.884 1.00 93.44 90 ALA A CA 1
ATOM 606 C C . ALA A 1 90 ? 1.859 -5.792 -10.450 1.00 93.44 90 ALA A C 1
ATOM 608 O O . ALA A 1 90 ? 0.889 -5.297 -9.870 1.00 93.44 90 ALA A O 1
ATOM 609 N N . LYS A 1 91 ? 2.945 -5.082 -10.764 1.00 89.69 91 LYS A N 1
ATOM 610 C CA . LYS A 1 91 ? 3.043 -3.630 -10.617 1.00 89.69 91 LYS A CA 1
ATOM 611 C C . LYS A 1 91 ? 1.959 -2.987 -11.489 1.00 89.69 91 LYS A C 1
ATOM 613 O O . LYS A 1 91 ? 1.900 -3.322 -12.674 1.00 89.69 91 LYS A O 1
ATOM 618 N N . PRO A 1 92 ? 1.125 -2.075 -10.961 1.00 85.19 92 PRO A N 1
ATOM 619 C CA . PRO A 1 92 ? 0.086 -1.421 -11.754 1.00 85.19 92 PRO A CA 1
ATOM 620 C C . PRO A 1 92 ? 0.681 -0.727 -12.981 1.00 85.19 92 PRO A C 1
ATOM 622 O O . PRO A 1 92 ? 1.679 -0.022 -12.844 1.00 85.19 92 PRO A O 1
ATOM 625 N N . SER A 1 93 ? 0.070 -0.881 -14.159 1.00 76.38 93 SER A N 1
ATOM 626 C CA . SER A 1 93 ? 0.590 -0.327 -15.421 1.00 76.38 93 SER A CA 1
ATOM 627 C C . SER A 1 93 ? 0.778 1.192 -15.387 1.00 76.38 93 SER A C 1
ATOM 629 O O . SER A 1 93 ? 1.739 1.696 -15.950 1.00 76.38 93 SER A O 1
ATOM 631 N N . ALA A 1 94 ? -0.061 1.916 -14.637 1.00 71.81 94 ALA A N 1
ATOM 632 C CA . ALA A 1 94 ? 0.088 3.359 -14.404 1.00 71.81 94 ALA A CA 1
ATOM 633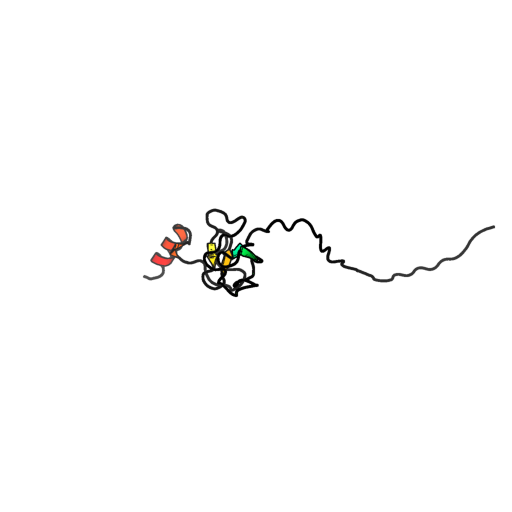 C C . ALA A 1 94 ? 1.356 3.745 -13.608 1.00 71.81 94 ALA A C 1
ATOM 635 O O . ALA A 1 94 ? 1.729 4.911 -13.570 1.00 71.81 94 ALA A O 1
ATOM 636 N N . MET A 1 95 ? 1.997 2.777 -12.946 1.00 70.62 95 MET A N 1
ATOM 637 C CA . MET A 1 95 ? 3.232 2.938 -12.165 1.00 70.62 95 MET A CA 1
ATOM 638 C C . MET A 1 95 ? 4.435 2.255 -12.834 1.00 70.62 95 MET A C 1
ATOM 640 O O . MET A 1 95 ? 5.540 2.255 -12.278 1.00 70.62 95 MET A O 1
ATOM 644 N N . GLN A 1 96 ? 4.224 1.597 -13.976 1.00 64.50 96 GLN A N 1
ATOM 645 C CA . GLN A 1 96 ? 5.302 1.013 -14.761 1.00 64.50 96 GLN A CA 1
ATOM 646 C C . GLN A 1 96 ? 6.026 2.126 -15.520 1.00 64.50 96 GLN A C 1
ATOM 648 O O . GLN A 1 96 ? 5.443 3.159 -15.837 1.00 64.50 96 GLN A O 1
ATOM 653 N N . ASP A 1 97 ? 7.319 1.918 -15.757 1.00 64.50 97 ASP A N 1
ATOM 654 C CA . ASP A 1 97 ? 8.147 2.826 -16.545 1.00 64.50 97 ASP A CA 1
ATOM 655 C C . ASP A 1 97 ? 7.440 3.183 -17.873 1.00 64.50 97 ASP A C 1
ATOM 657 O O . ASP A 1 97 ? 6.813 2.294 -18.469 1.00 64.50 97 ASP A O 1
ATOM 661 N N . PRO A 1 98 ? 7.500 4.444 -18.348 1.00 61.44 98 PRO A N 1
ATOM 662 C CA . PRO A 1 98 ? 6.825 4.867 -19.580 1.00 61.44 98 PRO A CA 1
ATOM 663 C C . PRO A 1 98 ? 7.136 3.967 -20.786 1.00 61.44 98 PRO A C 1
ATOM 665 O O . PRO A 1 98 ? 6.292 3.811 -21.670 1.00 61.44 98 PRO A O 1
ATOM 668 N N . GLN A 1 99 ? 8.291 3.298 -20.796 1.00 60.72 99 GLN A N 1
ATOM 669 C CA . GLN A 1 99 ? 8.667 2.366 -21.854 1.00 60.72 99 GLN A CA 1
ATOM 670 C C . GLN A 1 99 ? 7.835 1.065 -21.851 1.00 60.72 99 GLN A C 1
ATOM 672 O O . GLN A 1 99 ? 7.558 0.503 -22.911 1.00 60.72 99 GLN A O 1
ATOM 677 N N . GLN A 1 100 ? 7.370 0.601 -20.685 1.00 61.53 100 GLN A N 1
ATOM 678 C CA . GLN A 1 100 ? 6.525 -0.595 -20.561 1.00 61.53 100 GLN A CA 1
ATOM 679 C C . GLN A 1 100 ? 5.053 -0.290 -20.888 1.00 61.53 100 GLN A C 1
ATOM 681 O O . GLN A 1 100 ? 4.379 -1.113 -21.510 1.00 61.53 100 GLN A O 1
ATOM 686 N N . ALA A 1 101 ? 4.570 0.905 -20.524 1.00 60.50 101 ALA A N 1
ATOM 687 C CA . ALA A 1 101 ? 3.234 1.379 -20.893 1.00 60.50 101 ALA A CA 1
ATOM 688 C C . ALA A 1 101 ? 3.083 1.504 -22.421 1.00 60.50 101 ALA A C 1
ATOM 690 O O . ALA A 1 101 ? 2.062 1.096 -22.975 1.00 60.50 101 ALA A O 1
ATOM 691 N N . ALA A 1 102 ? 4.130 1.984 -23.102 1.00 62.41 102 ALA A N 1
ATOM 692 C CA . ALA A 1 102 ? 4.185 2.039 -24.561 1.00 62.41 102 ALA A CA 1
ATOM 693 C C . ALA A 1 102 ? 4.104 0.639 -25.199 1.00 62.41 102 ALA A C 1
ATOM 695 O O . ALA A 1 102 ? 3.331 0.437 -26.131 1.00 62.41 102 ALA A O 1
ATOM 696 N N . PHE A 1 103 ? 4.831 -0.349 -24.665 1.00 62.06 103 PHE A N 1
ATOM 697 C CA . PHE A 1 103 ? 4.798 -1.721 -25.185 1.00 62.06 103 PHE A CA 1
ATOM 698 C C . PHE A 1 103 ? 3.437 -2.409 -24.984 1.00 62.06 103 PHE A C 1
ATOM 700 O O . PHE A 1 103 ? 2.951 -3.092 -25.882 1.00 62.06 103 PHE A O 1
ATOM 707 N N . ALA A 1 104 ? 2.788 -2.205 -23.831 1.00 62.59 104 ALA A N 1
ATOM 708 C CA . ALA A 1 104 ? 1.454 -2.752 -23.575 1.00 62.59 104 ALA A CA 1
ATOM 709 C C . ALA A 1 104 ? 0.389 -2.168 -24.524 1.00 62.59 104 ALA A C 1
ATOM 711 O O . ALA A 1 104 ? -0.482 -2.902 -24.984 1.00 62.59 104 ALA A O 1
ATOM 712 N N . ALA A 1 105 ? 0.484 -0.876 -24.858 1.00 64.56 105 ALA A N 1
ATOM 713 C CA . ALA A 1 105 ? -0.413 -0.234 -25.820 1.00 64.56 105 ALA A CA 1
ATOM 714 C C . ALA A 1 105 ? -0.238 -0.774 -27.254 1.00 64.56 105 ALA A C 1
ATOM 716 O O . ALA A 1 105 ? -1.214 -0.868 -27.991 1.00 64.56 105 ALA A O 1
ATOM 717 N N . MET A 1 106 ? 0.980 -1.172 -27.636 1.00 63.94 106 MET A N 1
ATOM 718 C CA . MET A 1 106 ? 1.284 -1.714 -28.970 1.00 63.94 106 MET A CA 1
ATOM 719 C C . MET A 1 106 ? 0.820 -3.166 -29.173 1.00 63.94 106 MET A C 1
ATOM 721 O O . MET A 1 106 ? 0.610 -3.574 -30.307 1.00 63.94 106 MET A O 1
ATOM 725 N N . MET A 1 107 ? 0.661 -3.948 -28.099 1.00 64.19 107 MET A N 1
ATOM 726 C CA . MET A 1 107 ? 0.283 -5.373 -28.159 1.00 64.19 107 MET A CA 1
ATOM 727 C C . MET A 1 107 ? -1.230 -5.632 -28.065 1.00 64.19 107 MET A C 1
ATOM 729 O O . MET A 1 107 ? -1.662 -6.775 -28.182 1.00 64.19 107 MET A O 1
ATOM 733 N N . ALA A 1 108 ? -2.036 -4.598 -27.811 1.00 62.19 108 ALA A N 1
ATOM 734 C CA . ALA A 1 108 ? -3.497 -4.693 -27.712 1.00 62.19 108 ALA A CA 1
ATOM 735 C C . ALA A 1 108 ? -4.226 -4.333 -29.027 1.00 62.19 108 ALA A C 1
ATOM 737 O O . ALA A 1 108 ? -5.437 -4.113 -29.006 1.00 62.19 108 ALA A O 1
ATOM 738 N N . SER A 1 109 ? -3.486 -4.234 -30.140 1.00 54.84 109 SER A N 1
ATOM 739 C CA . SER A 1 109 ? -3.969 -3.929 -31.501 1.00 54.84 109 SER A CA 1
ATOM 740 C C . SER A 1 109 ? -3.868 -5.161 -32.392 1.00 54.84 109 SER A C 1
ATOM 742 O O . SER A 1 109 ? -4.750 -5.322 -33.261 1.00 54.84 109 SER A O 1
#

Foldseek 3Di:
DDDDDDDDDPDDDPPPPPPPDPDVPDADFQWFQDPVPRDIDHLQAQADPPPRHGLPPTDTPPQDPQFDQDPVRRHTHDNPDQADPNPRHGDPLVSHDPVVVVVVVVVVD

Solvent-accessible surface area (backbone atoms only — not comparable to full-atom values): 7165 Å² total; per-residue (Å²): 133,84,89,88,80,90,85,89,76,92,73,91,75,90,75,81,73,79,79,81,73,85,57,84,80,71,79,50,74,32,17,29,46,37,88,91,78,67,50,77,38,59,33,86,42,40,42,36,90,83,79,58,48,67,31,57,98,46,66,44,39,81,71,52,93,69,40,43,66,35,89,89,52,23,35,67,33,56,54,93,50,62,47,31,91,90,79,59,52,65,57,55,64,94,75,43,59,73,71,55,46,54,53,57,63,66,72,77,115

Organism: NCBI:txid1333877

Mean predicted aligned error: 13.69 Å

Sequence (109 aa):
MGGGMGGGANGCGMGGGRGGGSSPQESRPGDWTCSSCGKVNFSNHAKCSQCGASGLNQTRVGQRPGDWICQSCGDLVFASKSNCKMCGAAKPSAMQDPQQAAFAAMMAS

InterPro domains:
  IPR001876 Zinc finger, RanBP2-type [PF00641] (28-54)
  IPR001876 Zinc finger, RanBP2-type [PS01358] (32-51)
  IPR001876 Zinc finger, RanBP2-type [PS50199] (28-57)
  IPR001876 Zinc finger, RanBP2-type [PS50199] (64-93)
  IPR001876 Zinc finger, RanBP2-type [SM00547] (30-54)
  IPR001876 Zinc finger, RanBP2-type [SM00547] (66-90)
  IPR034870 TAF15/EWS/TLS family [PTHR23238] (57-98)
  IPR036443 Zinc finger, RanBP2-type superfamily [SSF90209] (21-54)
  IPR036443 Zinc finger, RanBP2-type superfamily [SSF90209] (56-94)

pLDDT: mean 77.67, std 17.8, range [43.69, 96.38]

Nearest PDB structures (foldseek):
  7mnv-assembly1_B  TM=9.675E-01  e=1.626E-01  Homo sapiens
  7mo4-assembly2_D  TM=8.932E-01  e=1.862E-01  Rattus norvegicus
  7mo3-assembly2_D  TM=8.899E-01  e=1.862E-01  Rattus norvegicus
  7mnt-assembly1_B  TM=9.093E-01  e=2.995E-01  Homo sapiens
  7mnu-assembly1_B  TM=8.861E-01  e=3.929E-01  Homo sapiens

Radius of gyration: 24.09 Å; Cα contacts (8 Å, |Δi|>4): 145; chains: 1; bounding box: 63×48×66 Å